Protein AF-A0A7Y3GKK1-F1 (afdb_monomer_lite)

Foldseek 3Di:
DPPAQKFFQDDDDDDPDDDQAFDDDDPQVVNCRVVVVVVVCVVVVDDDTMDGNCVVPDDCVVPPDDWDADPNDTD

pLDDT: mean 92.25, std 9.4, range [45.62, 98.25]

Secondary structure (DSSP, 8-state):
--S-SEEES-----SSPPP----SSTT-GGGHHHHHHHHHHHHHTPPP-EEE-HHHH--TTTSPPP--EETTEE-

Radius of gyration: 15.79 Å; chains: 1; bounding box: 34×38×37 Å

Sequence (75 aa):
M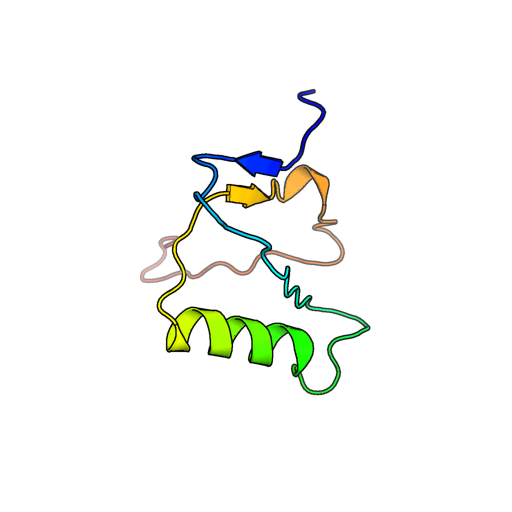NTTGIHITELPQLNDPLLIAGFDGWGNALNISKGMVSFLIRHFGAQHFADLDADTFYNYDGLRPRVNIEEGVLQ

Structure (mmCIF, N/CA/C/O backbone):
data_AF-A0A7Y3GKK1-F1
#
_entry.id   AF-A0A7Y3GKK1-F1
#
loop_
_atom_site.group_PDB
_atom_site.id
_atom_site.type_symbol
_atom_site.label_atom_id
_atom_site.label_alt_id
_atom_site.label_comp_id
_atom_site.label_asym_id
_atom_site.label_entity_id
_atom_site.label_seq_id
_at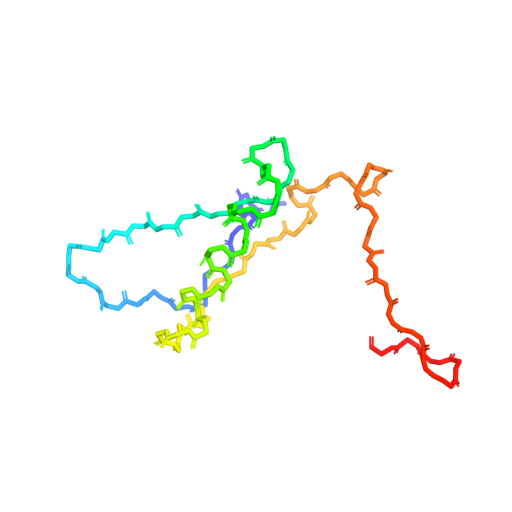om_site.pdbx_PDB_ins_code
_atom_site.Cartn_x
_atom_site.Cartn_y
_atom_site.Cartn_z
_atom_site.occupancy
_atom_site.B_iso_or_equiv
_atom_site.auth_seq_id
_atom_site.auth_comp_id
_atom_site.auth_asym_id
_atom_site.auth_atom_id
_atom_site.pdbx_PDB_model_num
ATOM 1 N N . MET A 1 1 ? -16.858 4.125 -13.427 1.00 45.62 1 MET A N 1
ATOM 2 C CA . MET A 1 1 ? -15.534 4.112 -12.776 1.00 45.62 1 MET A CA 1
ATOM 3 C C . MET A 1 1 ? -15.770 4.583 -11.356 1.00 45.62 1 MET A C 1
ATOM 5 O O . MET A 1 1 ? -16.168 5.729 -11.192 1.00 45.62 1 MET A O 1
ATOM 9 N N . ASN A 1 2 ? -15.709 3.686 -10.370 1.00 48.56 2 ASN A N 1
ATOM 10 C CA . ASN A 1 2 ? -15.875 4.081 -8.969 1.00 48.56 2 ASN A CA 1
ATOM 11 C C . ASN A 1 2 ? -14.657 4.932 -8.592 1.00 48.56 2 ASN A C 1
ATOM 13 O O . ASN A 1 2 ? -13.527 4.497 -8.757 1.00 48.56 2 ASN A O 1
ATOM 17 N N . THR A 1 3 ? -14.888 6.171 -8.178 1.00 54.69 3 THR A N 1
ATOM 18 C CA . THR A 1 3 ? -13.890 7.249 -8.067 1.00 54.69 3 THR A CA 1
ATOM 19 C C . THR A 1 3 ? -13.018 7.198 -6.809 1.00 54.69 3 THR A C 1
ATOM 21 O O . THR A 1 3 ? -12.308 8.155 -6.514 1.00 54.69 3 THR A O 1
ATOM 24 N N . THR A 1 4 ? -13.026 6.094 -6.071 1.00 75.06 4 THR A N 1
ATOM 25 C CA . THR A 1 4 ? -12.188 5.901 -4.885 1.00 75.06 4 THR A CA 1
ATOM 26 C C . THR A 1 4 ? -11.438 4.591 -5.031 1.00 75.06 4 THR A C 1
ATOM 28 O O . THR A 1 4 ? -11.998 3.539 -4.749 1.00 75.06 4 THR A O 1
ATOM 31 N N . GLY A 1 5 ? -10.161 4.656 -5.417 1.00 89.44 5 GLY A N 1
ATOM 32 C CA . GLY A 1 5 ? -9.241 3.509 -5.390 1.00 89.44 5 GLY A CA 1
ATOM 33 C C . GLY A 1 5 ? -8.916 3.019 -3.973 1.00 89.44 5 GLY A C 1
ATOM 34 O O . GLY A 1 5 ? -7.930 2.331 -3.770 1.00 89.44 5 GLY A O 1
ATOM 35 N N . ILE A 1 6 ? -9.697 3.408 -2.965 1.00 93.62 6 ILE A N 1
ATOM 36 C CA . ILE A 1 6 ? -9.539 2.992 -1.574 1.00 93.62 6 ILE A CA 1
ATOM 37 C C . ILE A 1 6 ? -10.821 2.268 -1.184 1.00 93.62 6 ILE A C 1
ATOM 39 O O . ILE A 1 6 ? -11.903 2.862 -1.195 1.00 93.62 6 ILE A O 1
ATOM 43 N N . HIS A 1 7 ? -10.693 0.997 -0.830 1.00 94.12 7 HIS A N 1
ATOM 44 C CA . HIS A 1 7 ? -11.794 0.138 -0.426 1.00 94.12 7 HIS A CA 1
ATOM 45 C C . HIS A 1 7 ? -11.705 -0.106 1.073 1.00 94.12 7 HIS A C 1
ATOM 47 O O . HIS A 1 7 ? -10.848 -0.846 1.538 1.00 94.12 7 HIS A O 1
ATOM 53 N N . ILE A 1 8 ? -12.576 0.547 1.838 1.00 94.38 8 ILE A N 1
ATOM 54 C CA . ILE A 1 8 ? -12.608 0.412 3.294 1.00 94.38 8 ILE A CA 1
ATOM 55 C C . ILE A 1 8 ? -13.604 -0.689 3.656 1.00 94.38 8 ILE A C 1
ATOM 57 O O . ILE A 1 8 ? -14.787 -0.571 3.343 1.00 94.38 8 ILE A O 1
ATOM 61 N N . THR A 1 9 ? -13.124 -1.735 4.326 1.00 95.19 9 THR A N 1
ATOM 62 C CA . THR A 1 9 ? -13.952 -2.846 4.814 1.00 95.19 9 THR A CA 1
ATOM 63 C C . THR A 1 9 ? -14.671 -2.452 6.100 1.00 95.19 9 THR A C 1
ATOM 65 O O . THR A 1 9 ? -15.883 -2.611 6.211 1.00 95.19 9 THR A O 1
ATOM 68 N N . GLU A 1 10 ? -13.935 -1.890 7.060 1.00 92.81 10 GLU A N 1
ATOM 69 C CA . GLU A 1 10 ? -14.466 -1.399 8.333 1.00 92.81 10 GLU A CA 1
ATOM 70 C C . GLU A 1 10 ? -13.554 -0.289 8.862 1.00 92.81 10 GLU A C 1
ATOM 72 O O . GLU A 1 10 ? -12.338 -0.384 8.744 1.00 92.81 10 GLU A O 1
ATOM 77 N N . LEU A 1 11 ? -14.106 0.780 9.441 1.00 91.81 11 LEU A N 1
ATOM 78 C CA . LEU A 1 11 ? -13.283 1.794 10.104 1.00 91.81 11 LEU A CA 1
ATOM 79 C C . LEU A 1 11 ? -13.051 1.409 11.571 1.00 91.81 11 LEU A C 1
ATOM 81 O O . LEU A 1 11 ? -14.027 1.181 12.288 1.00 91.81 11 LEU A O 1
ATOM 85 N N . PRO A 1 12 ? -11.796 1.395 12.056 1.00 91.00 12 PRO A N 1
ATOM 86 C CA . PRO A 1 12 ? -11.526 1.146 13.464 1.00 91.00 12 PRO A CA 1
ATOM 87 C C . PRO A 1 12 ? -12.047 2.300 14.329 1.00 91.00 12 PRO A C 1
ATOM 89 O O . PRO A 1 12 ? -11.973 3.472 13.951 1.00 91.00 12 PRO A O 1
ATOM 92 N N . GLN A 1 13 ? -12.526 1.981 15.531 1.00 93.94 13 GLN A N 1
ATOM 93 C CA . GLN A 1 13 ? -12.846 2.998 16.531 1.00 93.94 13 GLN A CA 1
ATOM 94 C C . GLN A 1 13 ? -11.558 3.473 17.202 1.00 93.94 13 GLN A C 1
ATOM 96 O O . GLN A 1 13 ? -10.934 2.738 17.965 1.00 93.94 13 GLN A O 1
ATOM 101 N N . LEU A 1 14 ? -11.156 4.705 16.902 1.00 93.50 14 LEU A N 1
ATOM 102 C CA . LEU A 1 14 ? -9.930 5.315 17.406 1.00 93.50 14 LEU A CA 1
ATOM 103 C C . LEU A 1 14 ? -10.254 6.635 18.110 1.00 93.50 14 LEU A C 1
ATOM 105 O O . LEU A 1 14 ? -11.185 7.338 17.720 1.00 93.50 14 LEU A O 1
ATOM 109 N N . ASN A 1 15 ? -9.464 6.981 19.125 1.00 96.00 15 ASN A N 1
ATOM 110 C CA . ASN A 1 15 ? -9.523 8.274 19.800 1.00 96.00 15 ASN A CA 1
ATOM 111 C C . ASN A 1 15 ? -8.209 9.018 19.530 1.00 96.00 15 ASN A C 1
ATOM 113 O O . ASN A 1 15 ? -7.150 8.489 19.859 1.00 96.00 15 ASN A O 1
ATOM 117 N N . ASP A 1 16 ? -8.289 10.175 18.871 1.00 96.56 16 ASP A N 1
ATOM 118 C CA . ASP A 1 16 ? -7.150 10.999 18.435 1.00 96.56 16 ASP A CA 1
ATOM 119 C C . ASP A 1 16 ? -5.982 10.208 17.796 1.00 96.56 16 ASP A C 1
ATOM 121 O O . ASP A 1 16 ? -4.848 10.242 18.287 1.00 96.56 16 ASP A O 1
ATOM 125 N N . PRO A 1 17 ? -6.221 9.459 16.698 1.00 94.94 17 PRO A N 1
ATOM 126 C CA . PRO A 1 17 ? -5.192 8.607 16.113 1.00 94.94 17 PRO A CA 1
ATOM 127 C C . PRO A 1 17 ? -4.104 9.379 15.359 1.00 94.94 17 PRO A C 1
ATOM 129 O O . PRO A 1 17 ? -4.358 10.395 14.712 1.00 94.94 17 PRO A O 1
ATOM 132 N N . LEU A 1 18 ? -2.898 8.804 15.341 1.00 95.19 18 LEU A N 1
ATOM 133 C CA . LEU A 1 18 ? -1.809 9.202 14.449 1.00 95.19 18 LEU A CA 1
ATOM 134 C C . LEU A 1 18 ? -1.729 8.245 13.254 1.00 95.19 18 LEU A C 1
ATOM 136 O O . LEU A 1 18 ? -1.606 7.033 13.430 1.00 95.19 18 LEU A O 1
ATOM 140 N N . LEU A 1 19 ? -1.719 8.795 12.039 1.00 94.06 19 LEU A N 1
ATOM 141 C CA . LEU A 1 19 ? -1.413 8.029 10.833 1.00 94.06 19 LEU A CA 1
ATOM 142 C C 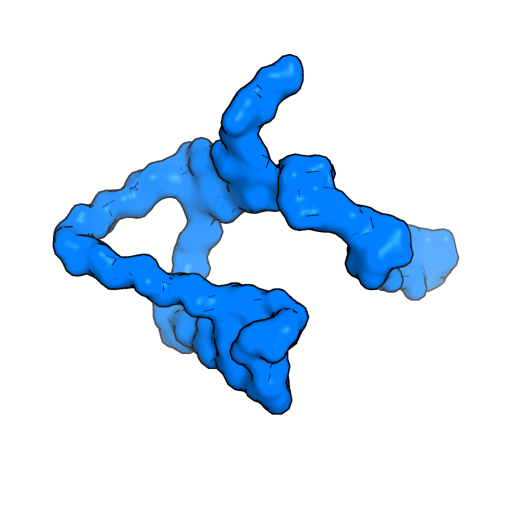. LEU A 1 19 ? 0.103 7.966 10.618 1.00 94.06 19 LEU A C 1
ATOM 144 O O . LEU A 1 19 ? 0.760 8.996 10.469 1.00 94.06 19 LEU A O 1
ATOM 148 N N . ILE A 1 20 ? 0.646 6.751 10.538 1.00 95.94 20 ILE A N 1
ATOM 149 C CA . ILE A 1 20 ? 2.027 6.498 10.117 1.00 95.94 20 ILE A CA 1
ATOM 150 C C . ILE A 1 20 ? 1.976 5.808 8.756 1.00 95.94 20 ILE A C 1
ATOM 152 O O . ILE A 1 20 ? 1.404 4.728 8.630 1.00 95.94 20 ILE A O 1
ATOM 156 N N . ALA A 1 21 ? 2.591 6.420 7.745 1.00 95.12 21 ALA A N 1
ATOM 157 C CA . ALA A 1 21 ? 2.659 5.881 6.392 1.00 95.12 21 ALA A CA 1
ATOM 158 C C . ALA A 1 21 ? 4.116 5.730 5.944 1.00 95.12 21 ALA A C 1
ATOM 160 O O . ALA A 1 21 ? 4.965 6.572 6.236 1.00 95.12 21 ALA A O 1
ATOM 161 N N . GLY A 1 22 ? 4.397 4.644 5.230 1.00 95.69 22 GLY A N 1
ATOM 162 C CA . GLY A 1 22 ? 5.720 4.321 4.716 1.00 95.69 22 GLY A CA 1
ATOM 163 C C . GLY A 1 22 ? 5.576 3.732 3.327 1.00 95.69 22 GLY A C 1
ATOM 164 O O . GLY A 1 22 ? 4.806 2.794 3.130 1.00 95.69 22 GLY A O 1
ATOM 165 N N . PHE A 1 23 ? 6.295 4.304 2.370 1.00 94.56 23 PHE A N 1
ATOM 166 C CA . PHE A 1 23 ? 6.154 3.986 0.955 1.00 94.56 23 PHE A CA 1
ATOM 167 C C . PHE A 1 23 ? 7.461 3.428 0.411 1.00 94.56 23 PHE A C 1
ATOM 169 O O . PHE A 1 23 ? 8.547 3.751 0.894 1.00 94.56 23 PHE A O 1
ATOM 176 N N . ASP A 1 24 ? 7.346 2.590 -0.613 1.00 93.19 24 ASP A N 1
ATOM 177 C CA . ASP A 1 24 ? 8.495 2.205 -1.423 1.00 93.19 24 ASP A CA 1
ATOM 178 C C . ASP A 1 24 ? 8.823 3.302 -2.455 1.00 93.19 24 ASP A C 1
ATOM 180 O O . ASP A 1 24 ? 8.002 4.182 -2.721 1.00 93.19 24 ASP A O 1
ATOM 184 N N . GLY A 1 25 ? 10.012 3.256 -3.058 1.00 90.88 25 GLY A N 1
ATOM 185 C CA . GLY A 1 25 ? 10.419 4.192 -4.115 1.00 90.88 25 GLY A CA 1
ATOM 186 C C . GLY A 1 25 ? 11.379 5.296 -3.659 1.00 90.88 25 GLY A C 1
ATOM 187 O O . GLY A 1 25 ? 12.255 5.064 -2.829 1.00 90.88 25 GLY A O 1
ATOM 188 N N . TRP A 1 26 ? 11.264 6.495 -4.244 1.00 90.81 26 TRP A N 1
ATOM 189 C CA . TRP A 1 26 ? 12.306 7.537 -4.173 1.00 90.81 26 TRP A CA 1
ATOM 190 C C . TRP A 1 26 ? 12.667 7.966 -2.741 1.00 90.81 26 TRP A C 1
ATOM 192 O O . TRP A 1 26 ? 13.840 8.153 -2.430 1.00 90.81 26 TRP A O 1
ATOM 202 N N . GLY A 1 27 ? 11.677 8.054 -1.846 1.00 89.50 27 GLY A N 1
ATOM 203 C CA . GLY A 1 27 ? 11.883 8.401 -0.433 1.00 89.50 27 GLY A CA 1
ATOM 204 C C . GLY A 1 27 ? 12.364 7.247 0.461 1.00 89.50 27 GLY A C 1
ATOM 205 O O . GLY A 1 27 ? 12.520 7.439 1.664 1.00 89.50 27 GLY A O 1
ATOM 206 N N . ASN A 1 28 ? 12.584 6.047 -0.084 1.00 94.81 28 ASN A N 1
ATOM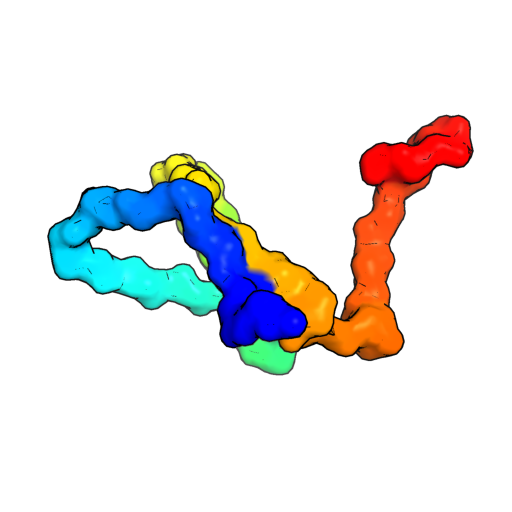 207 C CA . ASN A 1 28 ? 12.842 4.822 0.677 1.00 94.81 28 ASN A CA 1
ATOM 208 C C . ASN A 1 28 ? 14.329 4.419 0.674 1.00 94.81 28 ASN A C 1
ATOM 210 O O . ASN A 1 28 ? 14.688 3.280 0.361 1.00 94.81 28 ASN A O 1
ATOM 214 N N . ALA A 1 29 ? 15.219 5.355 1.018 1.00 94.31 29 ALA A N 1
ATOM 215 C CA . ALA A 1 29 ? 16.651 5.073 1.101 1.00 94.31 29 ALA A CA 1
ATOM 216 C C . ALA A 1 29 ? 16.931 3.927 2.089 1.00 94.31 29 ALA A C 1
ATOM 218 O O . AL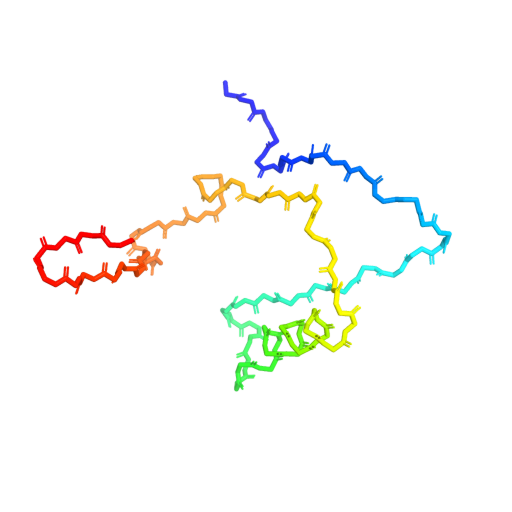A A 1 29 ? 16.374 3.891 3.188 1.00 94.31 29 ALA A O 1
ATOM 219 N N . LEU A 1 30 ? 17.779 2.974 1.680 1.00 93.75 30 LEU A N 1
ATOM 220 C CA . LEU A 1 30 ? 18.108 1.764 2.452 1.00 93.75 30 LEU A CA 1
ATOM 221 C C . LEU A 1 30 ? 16.874 0.977 2.941 1.00 93.75 30 LEU A C 1
ATOM 223 O O . LEU A 1 30 ? 16.943 0.270 3.943 1.00 93.75 30 LEU A O 1
ATOM 227 N N . ASN A 1 31 ? 15.743 1.089 2.235 1.00 93.88 31 ASN A N 1
ATOM 228 C CA . ASN A 1 31 ? 14.472 0.455 2.581 1.00 93.88 31 ASN A CA 1
ATOM 229 C C . ASN A 1 31 ? 13.905 0.855 3.964 1.00 93.88 31 ASN A C 1
ATOM 231 O O . ASN A 1 31 ? 13.127 0.109 4.563 1.00 93.88 31 ASN A O 1
ATOM 235 N N . ILE A 1 32 ? 14.296 2.020 4.493 1.00 96.44 32 ILE A N 1
ATOM 236 C CA . ILE A 1 32 ? 13.921 2.442 5.848 1.00 96.44 32 ILE A CA 1
ATOM 237 C C . ILE A 1 32 ? 12.421 2.748 5.947 1.00 96.44 32 ILE A C 1
ATOM 239 O O . ILE A 1 32 ? 11.775 2.278 6.876 1.00 96.44 32 ILE A O 1
ATOM 243 N N . SER A 1 33 ? 11.836 3.483 4.998 1.00 97.25 33 SER A N 1
ATOM 244 C CA . SER A 1 33 ? 10.428 3.906 5.067 1.00 97.25 33 SER A CA 1
ATOM 245 C C . SER A 1 33 ? 9.475 2.705 5.120 1.00 97.25 33 SER A C 1
ATOM 247 O O . SER A 1 33 ? 8.751 2.509 6.101 1.00 97.25 33 SER A O 1
ATOM 249 N N . LYS A 1 34 ? 9.540 1.835 4.107 1.00 96.50 34 LYS A N 1
ATOM 250 C CA . LYS A 1 34 ? 8.732 0.609 4.038 1.00 96.50 34 LYS A CA 1
ATOM 251 C C . LYS A 1 34 ? 9.101 -0.386 5.139 1.00 96.50 34 LYS A C 1
ATOM 253 O O . LYS A 1 34 ? 8.219 -1.032 5.713 1.00 96.50 34 LYS A O 1
ATOM 258 N N . GLY A 1 35 ? 10.394 -0.518 5.440 1.00 97.19 35 GLY A N 1
ATOM 259 C CA . GLY A 1 35 ? 10.900 -1.431 6.463 1.00 97.19 35 GLY A CA 1
ATOM 260 C C . GLY A 1 35 ? 10.365 -1.104 7.856 1.00 97.19 35 GLY A C 1
ATOM 261 O O . GLY A 1 35 ? 9.892 -2.005 8.550 1.00 97.19 35 GLY A O 1
ATOM 262 N N . MET A 1 36 ? 10.362 0.177 8.235 1.00 97.31 36 MET A N 1
ATOM 263 C CA . MET A 1 36 ? 9.874 0.635 9.537 1.00 97.31 36 MET A CA 1
ATOM 264 C C . MET A 1 36 ? 8.372 0.413 9.707 1.00 97.31 36 MET A C 1
ATOM 266 O O . MET A 1 36 ? 7.959 -0.131 10.729 1.00 97.31 36 MET A O 1
ATOM 270 N N . VAL A 1 37 ? 7.546 0.746 8.711 1.00 97.62 37 VAL A N 1
ATOM 271 C CA . VAL A 1 37 ? 6.098 0.487 8.808 1.00 97.62 37 VAL A CA 1
ATOM 272 C C . VAL A 1 37 ? 5.806 -1.011 8.856 1.00 97.62 37 VAL A C 1
ATOM 274 O O . VAL A 1 37 ? 5.019 -1.455 9.689 1.00 97.62 37 VAL A O 1
ATOM 277 N N . SER A 1 38 ? 6.518 -1.817 8.062 1.00 97.44 38 SER A N 1
ATOM 278 C CA . SER A 1 38 ? 6.409 -3.280 8.130 1.00 97.44 38 SER A CA 1
ATOM 279 C C . SER A 1 38 ? 6.784 -3.829 9.514 1.00 97.44 38 SER A C 1
ATOM 281 O O . SER A 1 38 ? 6.178 -4.791 9.984 1.00 97.44 38 SER A O 1
ATOM 283 N N . PHE A 1 39 ? 7.787 -3.240 10.175 1.00 97.62 39 PHE A N 1
ATOM 284 C CA . PHE A 1 39 ? 8.157 -3.584 11.547 1.00 97.62 39 PHE A CA 1
ATOM 285 C C . PHE A 1 39 ? 7.044 -3.229 12.541 1.00 97.62 39 PHE A C 1
ATOM 287 O O . PHE A 1 39 ? 6.664 -4.092 13.328 1.00 97.62 39 PHE A O 1
ATOM 294 N N . LEU A 1 40 ? 6.484 -2.016 12.472 1.00 98.00 40 LEU A N 1
ATOM 295 C CA . LEU A 1 40 ? 5.405 -1.570 13.363 1.00 98.00 40 LEU A CA 1
ATOM 296 C C . LEU A 1 40 ? 4.150 -2.444 13.225 1.00 98.00 40 LEU A C 1
ATOM 298 O O . LEU A 1 40 ? 3.597 -2.864 14.238 1.00 98.00 40 LEU A O 1
ATOM 302 N N . ILE A 1 41 ? 3.752 -2.787 11.993 1.00 97.56 41 ILE A N 1
ATOM 303 C CA . ILE A 1 41 ? 2.614 -3.682 11.719 1.00 97.56 41 ILE A CA 1
ATOM 304 C C . ILE A 1 41 ? 2.787 -5.020 12.442 1.00 97.56 41 ILE A C 1
ATOM 306 O O . ILE A 1 41 ? 1.878 -5.467 13.140 1.00 97.56 41 ILE A O 1
ATOM 310 N N . ARG A 1 42 ? 3.964 -5.647 12.310 1.00 97.94 42 ARG A N 1
ATOM 311 C CA . ARG A 1 42 ? 4.250 -6.934 12.962 1.00 97.94 42 ARG A CA 1
ATOM 312 C C . ARG A 1 42 ? 4.358 -6.808 14.478 1.00 97.94 42 ARG A C 1
ATOM 314 O O . ARG A 1 42 ? 3.876 -7.682 15.185 1.00 97.94 42 ARG A O 1
ATOM 321 N N . HIS A 1 43 ? 5.004 -5.754 14.968 1.00 98.25 43 HIS A N 1
ATOM 322 C CA . HIS A 1 43 ? 5.257 -5.568 16.395 1.00 98.25 43 HIS A CA 1
ATOM 323 C C . HIS A 1 43 ? 3.970 -5.315 17.188 1.00 98.25 43 HIS A C 1
ATOM 325 O O . HIS A 1 43 ? 3.817 -5.851 18.280 1.00 98.25 43 HIS A O 1
ATOM 331 N N . PHE A 1 44 ? 3.041 -4.538 16.625 1.00 96.31 44 PHE A N 1
ATOM 332 C CA . PHE A 1 44 ? 1.771 -4.201 17.273 1.00 96.31 44 PHE A CA 1
ATOM 333 C C . PHE A 1 44 ? 0.603 -5.108 16.871 1.00 96.31 44 PHE A C 1
ATOM 335 O O . PHE A 1 44 ? -0.489 -4.945 17.406 1.00 96.31 44 PHE A O 1
ATOM 342 N N . GLY A 1 45 ? 0.805 -6.052 15.944 1.00 96.44 45 GLY A N 1
ATOM 343 C CA . GLY A 1 45 ? -0.266 -6.929 15.462 1.00 96.44 45 GLY A CA 1
ATOM 344 C C . GLY A 1 45 ? -1.400 -6.150 14.792 1.00 96.44 45 GLY A C 1
ATOM 345 O O . GLY A 1 45 ? -2.567 -6.371 15.107 1.00 96.44 45 GLY A O 1
ATOM 346 N N . ALA A 1 46 ? -1.055 -5.201 13.915 1.00 95.56 46 ALA A N 1
ATOM 347 C CA . ALA A 1 46 ? -2.037 -4.323 13.284 1.00 95.56 46 ALA A CA 1
ATOM 348 C C . ALA A 1 46 ? -3.110 -5.118 12.517 1.00 95.56 46 ALA A C 1
ATOM 350 O O . ALA A 1 46 ? -2.820 -6.136 11.885 1.00 95.56 46 ALA A O 1
ATOM 351 N N . GLN A 1 47 ? -4.347 -4.623 12.555 1.00 95.12 47 GLN A N 1
ATOM 352 C CA . GLN A 1 47 ? -5.491 -5.250 11.899 1.00 95.12 47 GLN A CA 1
ATOM 353 C C . GLN A 1 47 ? -5.749 -4.609 10.534 1.00 95.12 47 GLN A C 1
ATOM 355 O O . GLN A 1 47 ? -5.790 -3.385 10.402 1.00 95.12 47 GLN A O 1
ATOM 360 N N . HIS A 1 48 ? -5.913 -5.449 9.514 1.00 95.06 48 HIS A N 1
ATOM 361 C CA . HIS A 1 48 ? -6.248 -5.010 8.165 1.00 95.06 48 HIS A CA 1
ATOM 362 C C . HIS A 1 48 ? -7.691 -4.493 8.112 1.00 95.06 48 HIS A C 1
ATOM 364 O O . HIS A 1 48 ? -8.594 -5.174 8.592 1.00 95.06 48 HIS A O 1
ATOM 370 N N . PHE A 1 49 ? -7.906 -3.311 7.530 1.00 95.19 49 PHE A N 1
ATOM 371 C CA . PHE A 1 49 ? -9.221 -2.655 7.524 1.00 95.19 49 PHE A CA 1
ATOM 372 C C . PHE A 1 49 ? -9.605 -2.028 6.172 1.00 95.19 49 PHE A C 1
ATOM 374 O O . PHE A 1 49 ? -10.776 -1.707 5.956 1.00 95.19 49 PHE A O 1
ATOM 381 N N . ALA A 1 50 ? -8.644 -1.855 5.259 1.00 94.94 50 ALA A N 1
ATOM 382 C CA . ALA A 1 50 ? -8.861 -1.257 3.948 1.00 94.94 50 ALA A CA 1
ATOM 383 C C . ALA A 1 50 ? -7.780 -1.672 2.939 1.00 94.94 50 ALA A C 1
ATOM 385 O O . ALA A 1 50 ? -6.620 -1.836 3.314 1.00 94.94 50 ALA A O 1
ATOM 386 N N . ASP A 1 51 ? -8.162 -1.722 1.665 1.00 95.06 51 ASP A N 1
ATOM 387 C CA . ASP A 1 51 ? -7.308 -2.016 0.515 1.00 95.06 51 ASP A CA 1
ATOM 388 C C . ASP A 1 51 ? -7.142 -0.786 -0.391 1.00 95.06 51 ASP A C 1
ATOM 390 O O . ASP A 1 51 ? -8.035 0.061 -0.502 1.00 95.06 51 ASP A O 1
ATOM 394 N N . LEU A 1 52 ? -6.003 -0.710 -1.083 1.00 93.56 52 LEU A N 1
ATOM 395 C CA . LEU A 1 52 ? -5.777 0.226 -2.184 1.00 93.56 52 LEU A CA 1
ATOM 396 C C . LEU A 1 52 ? -5.869 -0.536 -3.508 1.00 93.56 52 LEU A C 1
ATOM 398 O O . LEU A 1 52 ? -5.133 -1.497 -3.722 1.00 93.56 52 LEU A O 1
ATOM 402 N N . ASP A 1 53 ? -6.739 -0.082 -4.401 1.00 93.94 53 ASP A N 1
ATOM 403 C CA . ASP A 1 53 ? -6.832 -0.578 -5.767 1.00 93.94 53 ASP A CA 1
ATOM 404 C C . ASP A 1 53 ? -5.564 -0.208 -6.545 1.00 93.94 53 ASP A C 1
ATOM 406 O O . ASP A 1 53 ? -5.284 0.964 -6.822 1.00 93.94 53 ASP A O 1
ATOM 410 N N . ALA A 1 54 ? -4.782 -1.226 -6.894 1.00 92.81 54 ALA A N 1
ATOM 411 C CA . ALA A 1 54 ? -3.515 -1.036 -7.573 1.00 92.81 54 ALA A CA 1
ATOM 412 C C . ALA A 1 54 ? -3.692 -0.464 -8.991 1.00 92.81 54 ALA A C 1
ATOM 414 O O . ALA A 1 54 ? -2.845 0.333 -9.401 1.00 92.81 54 ALA A O 1
ATOM 415 N N . ASP A 1 55 ? -4.801 -0.761 -9.680 1.00 92.75 55 ASP A N 1
ATOM 416 C CA . ASP A 1 55 ? -5.085 -0.239 -11.027 1.00 92.75 55 ASP A CA 1
ATOM 417 C C . ASP A 1 55 ? -5.244 1.289 -11.017 1.00 92.75 55 ASP A C 1
ATOM 419 O O . ASP A 1 55 ? -4.970 1.967 -12.009 1.00 92.75 55 ASP A O 1
ATOM 423 N N . THR A 1 56 ? -5.648 1.849 -9.874 1.00 94.12 56 THR A N 1
ATOM 424 C CA . THR A 1 56 ? -5.806 3.293 -9.694 1.00 94.12 56 THR A CA 1
ATOM 425 C C . THR A 1 56 ? -4.467 4.007 -9.444 1.00 94.12 56 THR A C 1
ATOM 427 O O . THR A 1 56 ? -4.326 5.179 -9.799 1.00 94.12 56 THR A O 1
ATOM 430 N N . PHE A 1 57 ? -3.473 3.340 -8.841 1.00 91.94 57 PHE A N 1
ATOM 431 C CA . PHE A 1 57 ? -2.269 4.009 -8.314 1.00 91.94 57 PHE A CA 1
ATOM 432 C C . PHE A 1 57 ? -0.936 3.561 -8.920 1.00 91.94 57 PHE A C 1
ATOM 434 O O . PHE A 1 57 ? 0.062 4.267 -8.757 1.00 91.94 57 PHE A O 1
ATOM 441 N N . TYR A 1 58 ? -0.879 2.417 -9.603 1.00 92.25 58 TYR A N 1
ATOM 442 C CA . TYR A 1 58 ? 0.366 1.868 -10.136 1.00 92.25 58 TYR A CA 1
ATOM 443 C C . TYR A 1 58 ? 0.429 1.941 -11.660 1.00 92.25 58 TYR A C 1
ATOM 445 O O . TYR A 1 58 ? -0.527 1.655 -12.370 1.00 92.25 58 TYR A O 1
ATOM 453 N N . ASN A 1 59 ? 1.619 2.268 -12.170 1.00 93.94 59 ASN A N 1
ATOM 454 C CA . ASN A 1 59 ? 1.968 2.036 -13.566 1.00 93.94 59 ASN A CA 1
ATOM 455 C C . ASN A 1 59 ? 2.753 0.721 -13.676 1.00 93.94 59 ASN A C 1
ATOM 457 O O . ASN A 1 59 ? 3.927 0.657 -13.294 1.00 93.94 59 ASN A O 1
ATOM 461 N N . TYR A 1 60 ? 2.119 -0.309 -14.234 1.00 94.94 60 TYR A N 1
ATOM 462 C CA . TYR A 1 60 ? 2.698 -1.649 -14.341 1.00 94.94 60 TYR A CA 1
ATOM 463 C C . TYR A 1 60 ? 3.843 -1.777 -15.353 1.00 94.94 60 TYR A C 1
ATOM 465 O O . TYR A 1 60 ? 4.637 -2.714 -15.245 1.00 94.94 60 TYR A O 1
ATOM 473 N N . ASP A 1 61 ? 3.996 -0.831 -16.286 1.00 93.88 61 ASP A N 1
ATOM 474 C CA . ASP A 1 61 ? 5.148 -0.820 -17.195 1.00 93.88 61 ASP A CA 1
ATOM 475 C C . ASP A 1 61 ? 6.446 -0.511 -16.443 1.00 93.88 61 ASP A C 1
ATOM 477 O O . ASP A 1 61 ? 7.492 -1.103 -16.728 1.00 93.88 61 ASP A O 1
ATOM 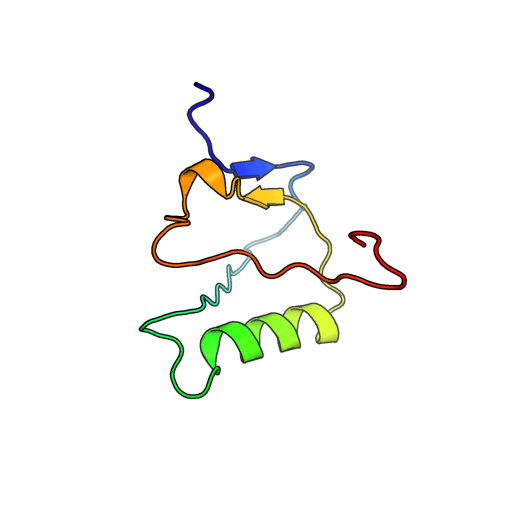481 N N . GLY A 1 62 ? 6.363 0.391 -15.458 1.00 90.06 62 GLY A N 1
ATOM 482 C CA . GLY A 1 62 ? 7.482 0.773 -14.596 1.00 90.06 62 GLY A CA 1
ATOM 483 C C . GLY A 1 62 ? 7.636 -0.110 -13.356 1.00 90.06 62 GLY A C 1
ATOM 484 O O . GLY A 1 62 ? 8.758 -0.363 -12.920 1.00 90.06 62 GLY A O 1
ATOM 485 N N . LEU A 1 63 ? 6.528 -0.599 -12.791 1.00 90.31 63 LEU A N 1
ATOM 486 C CA . LEU A 1 63 ? 6.497 -1.392 -11.560 1.00 90.31 63 LEU A CA 1
ATOM 487 C C . LEU A 1 63 ? 5.756 -2.709 -11.795 1.00 90.31 63 LEU A C 1
ATOM 489 O O . LEU A 1 63 ? 4.556 -2.829 -11.558 1.00 90.31 63 LEU A O 1
ATOM 493 N N . ARG A 1 64 ? 6.498 -3.715 -12.262 1.00 94.50 64 ARG A N 1
ATOM 494 C CA . ARG A 1 64 ? 5.938 -5.031 -12.582 1.00 94.50 64 ARG A CA 1
ATOM 495 C C . ARG A 1 64 ? 5.619 -5.822 -11.307 1.00 94.50 64 ARG A C 1
ATOM 497 O O . ARG A 1 64 ? 6.510 -5.971 -10.462 1.00 94.50 64 ARG A O 1
ATOM 504 N N . PRO A 1 65 ? 4.404 -6.385 -11.180 1.00 93.44 65 PRO A N 1
ATOM 505 C CA . PRO A 1 65 ? 4.089 -7.325 -10.114 1.00 93.44 65 PRO A CA 1
ATOM 506 C C . PRO A 1 65 ? 5.023 -8.536 -10.165 1.00 93.44 65 PRO A C 1
ATOM 508 O O . PRO A 1 65 ? 5.427 -8.990 -11.238 1.00 93.44 65 PRO A O 1
ATOM 511 N N . ARG A 1 66 ? 5.368 -9.068 -8.994 1.00 92.56 66 ARG A N 1
ATOM 512 C CA . ARG A 1 66 ? 6.128 -10.315 -8.873 1.00 92.56 66 ARG A CA 1
ATOM 513 C C . ARG A 1 66 ? 5.143 -11.446 -8.622 1.00 92.56 66 ARG A C 1
ATOM 515 O O . ARG A 1 66 ? 4.259 -11.296 -7.788 1.00 92.56 66 ARG A O 1
ATOM 522 N N . VAL A 1 67 ? 5.327 -12.558 -9.320 1.00 94.12 67 VAL A N 1
ATOM 523 C CA . VAL A 1 67 ? 4.530 -13.777 -9.148 1.00 94.12 67 VAL A CA 1
ATOM 524 C C . VAL A 1 67 ? 5.417 -14.894 -8.616 1.00 94.12 67 VAL A C 1
ATOM 526 O O . VAL A 1 67 ? 6.612 -14.924 -8.924 1.00 94.12 67 VAL A O 1
ATOM 529 N N . ASN A 1 68 ? 4.843 -15.792 -7.820 1.00 95.38 68 ASN A N 1
ATOM 530 C CA . ASN A 1 68 ? 5.502 -17.026 -7.408 1.00 95.38 68 ASN A CA 1
ATOM 531 C C . ASN A 1 68 ? 4.957 -18.183 -8.254 1.00 95.38 68 ASN A C 1
ATOM 533 O O . ASN A 1 68 ? 3.746 -18.292 -8.430 1.00 95.38 68 ASN A O 1
ATOM 537 N N . ILE A 1 69 ? 5.843 -19.014 -8.808 1.00 95.94 69 ILE A N 1
ATOM 538 C CA . ILE A 1 69 ? 5.462 -20.190 -9.599 1.00 95.94 69 ILE A CA 1
ATOM 539 C C . ILE A 1 69 ? 6.113 -21.409 -8.961 1.00 95.94 69 ILE A C 1
ATOM 541 O O . ILE A 1 69 ? 7.339 -21.504 -8.924 1.00 95.94 69 ILE A O 1
ATOM 545 N N . GLU A 1 70 ? 5.293 -22.351 -8.510 1.00 96.62 70 GLU A N 1
ATOM 546 C CA . GLU A 1 70 ? 5.735 -23.605 -7.903 1.00 96.62 70 GLU A CA 1
ATOM 547 C C . GLU A 1 70 ? 5.076 -24.775 -8.636 1.00 96.62 70 GLU A C 1
ATOM 549 O O . GLU A 1 70 ? 3.889 -24.735 -8.946 1.00 96.62 70 GLU A O 1
ATOM 554 N N . GLU A 1 71 ? 5.871 -25.787 -8.998 1.00 95.88 71 GLU A N 1
ATOM 555 C CA . GLU A 1 71 ? 5.413 -26.965 -9.762 1.00 95.88 71 GLU A CA 1
ATOM 556 C C . GLU A 1 71 ? 4.658 -26.627 -11.068 1.00 95.88 71 GLU A C 1
ATOM 558 O O . GLU A 1 71 ? 3.793 -27.365 -11.530 1.00 95.88 71 GLU A O 1
ATOM 563 N N . GLY A 1 72 ? 5.009 -25.499 -11.697 1.00 93.69 72 GLY A N 1
ATOM 564 C CA . GLY A 1 72 ? 4.373 -25.029 -12.932 1.00 93.69 72 GLY A CA 1
ATOM 565 C C . GLY A 1 72 ? 3.034 -24.314 -12.727 1.00 93.69 72 GLY A C 1
ATOM 566 O O . GLY A 1 72 ? 2.369 -23.999 -13.712 1.00 93.69 72 GLY A O 1
ATOM 567 N N . VAL A 1 73 ? 2.651 -24.027 -11.480 1.00 94.25 73 VAL A N 1
ATOM 568 C CA . VAL A 1 73 ? 1.403 -23.346 -11.121 1.00 94.25 73 VAL A CA 1
ATOM 569 C C . VAL A 1 73 ? 1.713 -21.999 -10.472 1.00 94.25 73 VAL A C 1
ATOM 571 O O . VAL A 1 73 ? 2.625 -21.885 -9.656 1.00 94.25 73 VAL A O 1
ATOM 574 N N . LEU A 1 74 ? 0.958 -20.966 -10.856 1.00 92.56 74 LEU A N 1
ATOM 575 C CA . LEU A 1 74 ? 0.955 -19.680 -10.156 1.00 92.56 74 LEU A CA 1
ATOM 576 C C . LEU A 1 74 ? 0.345 -19.881 -8.764 1.00 92.56 74 LEU A C 1
ATOM 578 O O . LEU A 1 74 ? -0.788 -20.358 -8.677 1.00 92.56 74 LEU A O 1
ATOM 582 N N . GLN A 1 75 ? 1.088 -19.533 -7.714 1.00 79.25 75 GLN A N 1
ATOM 583 C CA . GLN A 1 75 ? 0.579 -19.535 -6.339 1.00 79.25 75 GLN A CA 1
ATOM 584 C C . GLN A 1 75 ? -0.087 -18.219 -5.955 1.00 79.25 75 GLN A C 1
ATOM 586 O O . GLN A 1 75 ? 0.384 -17.157 -6.428 1.00 79.25 75 GLN A O 1
#